Protein AF-A0A8I0AGH3-F1 (afdb_monomer_lite)

Sequence (84 aa):
MKLKKKVFGMLAAVLLMVTAVFIGTQGMGLVHAETLKVSINGTELQDGKYYEFGGSRGSGTMSECAPDSLPEVYIYYDAGVIEV

Secondary structure (DSSP, 8-state):
-HHHHHHHHHHHHHHHHHHHHHHHHT-------TT---EETTEEP-TTEEEEEES-TTS-EEEEE-TTS--SSEEEEETTEEE-

Foldseek 3Di:
DVVVVVVVVVVVVVVVVVVVVVVVVPPVPPVVVVDDFDDDPNRTDDAQWKWDWADDVPNIDIDTDDPVDDDPDMWHHHPNDIHD

Radius of gyration: 25.33 Å; chains: 1; bounding box: 49×33×70 Å

Organism: NCBI:txid2763039

pLDDT: mean 78.74, std 13.45, range [47.75, 94.56]

Structure (mmCIF, N/CA/C/O backbone):
data_AF-A0A8I0AGH3-F1
#
_entry.id   AF-A0A8I0AGH3-F1
#
loop_
_atom_site.group_PDB
_atom_site.id
_atom_site.type_symbol
_atom_site.label_atom_id
_atom_site.label_alt_id
_atom_site.label_comp_id
_atom_site.label_asym_id
_atom_site.label_entity_id
_atom_site.label_seq_id
_atom_site.pdbx_PDB_ins_code
_atom_site.Cartn_x
_atom_site.Cartn_y
_atom_site.Cartn_z
_atom_site.occupancy
_atom_site.B_iso_or_equiv
_atom_site.auth_seq_id
_atom_site.auth_comp_id
_atom_site.auth_asym_id
_atom_site.auth_atom_id
_atom_site.pdbx_PDB_model_num
ATOM 1 N N . MET A 1 1 ? -29.852 -23.563 52.246 1.00 56.84 1 MET A N 1
ATOM 2 C CA . MET A 1 1 ? -30.130 -23.370 50.796 1.00 56.84 1 MET A CA 1
ATOM 3 C C . MET A 1 1 ? -30.423 -21.921 50.385 1.00 56.84 1 MET A C 1
ATOM 5 O O . MET A 1 1 ? -29.863 -21.491 49.384 1.00 56.84 1 MET A O 1
ATOM 9 N N . LYS A 1 2 ? -31.243 -21.147 51.123 1.00 60.53 2 LYS A N 1
ATOM 10 C CA . LYS A 1 2 ? -31.599 -19.750 50.763 1.00 60.53 2 LYS A CA 1
ATOM 11 C C . LYS A 1 2 ? -30.399 -18.794 50.626 1.00 60.53 2 LYS A C 1
ATOM 13 O O . LYS A 1 2 ? -30.368 -18.008 49.686 1.00 60.53 2 LYS A O 1
ATOM 18 N N . LEU A 1 3 ? -29.402 -18.899 51.511 1.00 65.38 3 LEU A N 1
ATOM 19 C CA . LEU A 1 3 ? -28.214 -18.033 51.485 1.00 65.38 3 LEU A CA 1
ATOM 20 C C . LEU A 1 3 ? -27.349 -18.273 50.236 1.00 65.38 3 LEU A C 1
ATOM 22 O O . LEU A 1 3 ? -26.996 -17.325 49.546 1.00 65.38 3 LEU A O 1
ATOM 26 N N . LYS A 1 4 ? -27.111 -19.545 49.877 1.00 62.81 4 LYS A N 1
ATOM 27 C CA . LYS A 1 4 ? -26.355 -19.916 48.669 1.00 62.81 4 LYS A CA 1
ATOM 28 C C . LYS A 1 4 ? -27.017 -19.375 47.392 1.00 62.81 4 LYS A C 1
ATOM 30 O O . LYS A 1 4 ? -26.327 -18.799 46.566 1.00 62.81 4 LYS A O 1
ATOM 35 N N . LYS A 1 5 ? -28.350 -19.468 47.262 1.00 66.62 5 LYS A N 1
ATOM 36 C CA . LYS A 1 5 ? -29.085 -18.910 46.104 1.00 66.62 5 LYS A CA 1
ATOM 37 C C . LYS A 1 5 ? -28.940 -17.387 45.971 1.00 66.62 5 LYS A C 1
ATOM 39 O O . LYS A 1 5 ? -28.773 -16.907 44.857 1.00 66.62 5 LYS A O 1
ATOM 44 N N . LYS A 1 6 ? -28.963 -16.637 47.083 1.00 69.38 6 LYS A N 1
ATOM 45 C CA . LYS A 1 6 ? -28.730 -15.179 47.063 1.00 69.38 6 LYS A CA 1
ATOM 46 C C . LYS A 1 6 ? -27.311 -14.828 46.612 1.00 69.38 6 LYS A C 1
ATOM 48 O O . LYS A 1 6 ? -27.148 -13.925 45.802 1.00 69.38 6 LYS A O 1
ATOM 53 N N . VAL A 1 7 ? -26.311 -15.569 47.093 1.00 75.25 7 VAL A N 1
ATOM 54 C CA . VAL A 1 7 ? -24.901 -15.359 46.724 1.00 75.25 7 VAL A CA 1
ATOM 55 C C . VAL A 1 7 ? -24.669 -15.641 45.237 1.00 75.25 7 VAL A C 1
ATOM 57 O O . VAL A 1 7 ? -24.057 -14.827 44.555 1.00 75.25 7 VAL A O 1
ATOM 60 N N . PHE A 1 8 ? -25.224 -16.734 44.703 1.00 76.94 8 PHE A N 1
ATOM 61 C CA . PHE A 1 8 ? -25.132 -17.036 43.270 1.00 76.94 8 PHE A CA 1
ATOM 62 C C . PHE A 1 8 ? -25.841 -15.996 42.392 1.00 76.94 8 PHE A C 1
ATOM 64 O O . PHE A 1 8 ? -25.307 -15.621 41.354 1.00 76.94 8 PHE A O 1
ATOM 71 N N . GLY A 1 9 ? -27.005 -15.490 42.814 1.00 81.56 9 GLY A N 1
ATOM 72 C CA . GLY A 1 9 ? -27.704 -14.423 42.090 1.00 81.56 9 GLY A CA 1
ATOM 73 C C . GLY A 1 9 ? -26.918 -13.110 42.061 1.00 81.56 9 GLY A C 1
ATOM 74 O O . GLY A 1 9 ? -26.862 -12.447 41.030 1.00 81.56 9 GLY A O 1
ATOM 75 N N . MET A 1 10 ? -26.256 -12.765 43.169 1.00 85.62 10 MET A N 1
ATOM 76 C CA . MET A 1 10 ? -25.404 -11.578 43.243 1.00 85.62 10 MET A CA 1
ATOM 77 C C . MET A 1 10 ? -24.160 -11.721 42.360 1.00 85.62 10 MET A C 1
ATOM 79 O O . MET A 1 10 ? -23.826 -10.796 41.628 1.00 85.62 10 MET A O 1
ATOM 83 N N . LEU A 1 11 ? -23.521 -12.894 42.362 1.00 85.88 11 LEU A N 1
ATOM 84 C CA . LEU A 1 11 ? -22.378 -13.175 41.494 1.00 85.88 11 LEU A CA 1
ATOM 85 C C . LEU A 1 11 ? -22.760 -13.097 40.008 1.00 85.88 11 LEU A C 1
ATOM 87 O O . LEU A 1 11 ? -22.029 -12.503 39.224 1.00 85.88 11 LEU A O 1
ATOM 91 N N . ALA A 1 12 ? -23.922 -13.638 39.632 1.00 84.62 12 ALA A N 1
ATOM 92 C CA . ALA A 1 12 ? -24.427 -13.567 38.263 1.00 84.62 12 ALA A CA 1
ATOM 93 C C . ALA A 1 12 ? -24.698 -12.120 37.818 1.00 84.62 12 ALA A C 1
ATOM 95 O O . ALA A 1 12 ? -24.333 -11.750 36.706 1.00 84.62 12 ALA A O 1
ATOM 96 N N . ALA A 1 13 ? -25.277 -11.287 38.688 1.00 86.25 13 ALA A N 1
ATOM 97 C CA . ALA A 1 13 ? -25.518 -9.875 38.392 1.00 86.25 13 ALA A CA 1
ATOM 98 C C . ALA A 1 13 ? -24.211 -9.083 38.215 1.00 86.25 13 ALA A C 1
ATOM 100 O O . ALA A 1 13 ? -24.103 -8.266 37.303 1.00 86.25 13 ALA A O 1
ATOM 101 N N . VAL A 1 14 ? -23.203 -9.356 39.052 1.00 87.25 14 VAL A N 1
ATOM 102 C CA . VAL A 1 14 ? -21.872 -8.744 38.925 1.00 87.25 14 VAL A CA 1
ATOM 103 C C . VAL A 1 14 ? -21.202 -9.174 37.623 1.00 87.25 14 VAL A C 1
ATOM 105 O O . VAL A 1 14 ? -20.676 -8.329 36.906 1.00 87.25 14 VAL A O 1
ATOM 108 N N . LEU A 1 15 ? -21.266 -10.462 37.278 1.00 86.31 15 LEU A N 1
ATOM 109 C CA . LEU A 1 15 ? -20.690 -10.966 36.033 1.00 86.31 15 LEU A CA 1
ATOM 110 C C . LEU A 1 15 ? -21.346 -10.300 34.815 1.00 86.31 15 LEU A C 1
ATOM 112 O O . LEU A 1 15 ? -20.644 -9.839 33.922 1.00 86.31 15 LEU A O 1
ATOM 116 N N . LEU A 1 16 ? -22.675 -10.166 34.829 1.00 84.62 16 LEU A N 1
ATOM 117 C CA . LEU A 1 16 ? -23.443 -9.531 33.758 1.00 84.62 16 LEU A CA 1
ATOM 118 C C . LEU A 1 16 ? -23.087 -8.045 33.587 1.00 84.62 16 LEU A C 1
ATOM 120 O O . LEU A 1 16 ? -22.935 -7.578 32.461 1.00 84.62 16 LEU A O 1
ATOM 124 N N . MET A 1 17 ? -22.894 -7.318 34.693 1.00 80.94 17 MET A N 1
ATOM 125 C CA . MET A 1 17 ? -22.423 -5.927 34.680 1.00 80.94 17 MET A CA 1
ATOM 126 C C . MET A 1 17 ? -21.019 -5.811 34.080 1.00 80.94 17 MET A C 1
ATOM 128 O O . MET A 1 17 ? -20.790 -4.958 33.228 1.00 80.94 17 MET A O 1
ATOM 132 N N . VAL A 1 18 ? -20.088 -6.685 34.479 1.00 77.50 18 VAL A N 1
ATOM 133 C CA . VAL A 1 18 ? -18.716 -6.691 33.945 1.00 77.50 18 VAL A CA 1
ATOM 134 C C . VAL A 1 18 ? -18.723 -6.992 32.448 1.00 77.50 18 VAL A C 1
ATOM 136 O O . VAL A 1 18 ? -18.038 -6.310 31.695 1.00 77.50 18 VAL A O 1
ATOM 139 N N . THR A 1 19 ? -19.533 -7.951 31.991 1.00 70.50 19 THR A N 1
ATOM 140 C CA . THR A 1 19 ? -19.667 -8.259 30.561 1.00 70.50 19 THR A CA 1
ATOM 141 C C . THR A 1 19 ? -20.275 -7.094 29.780 1.00 70.50 19 THR A C 1
ATOM 143 O O . THR A 1 19 ? -19.762 -6.753 28.721 1.00 70.50 19 THR A O 1
ATOM 146 N N . ALA A 1 20 ? -21.319 -6.442 30.302 1.00 72.00 20 ALA A N 1
ATOM 147 C CA . ALA A 1 20 ? -21.944 -5.292 29.647 1.00 72.00 20 ALA A CA 1
ATOM 148 C C . ALA A 1 20 ? -20.995 -4.087 29.551 1.00 72.00 20 ALA A C 1
ATOM 150 O O . ALA A 1 20 ? -20.923 -3.449 28.503 1.00 72.00 20 ALA A O 1
ATOM 151 N N . VAL A 1 21 ? -20.227 -3.811 30.612 1.00 70.69 21 VAL A N 1
ATOM 152 C CA . VAL A 1 21 ? -19.183 -2.778 30.593 1.00 70.69 21 VAL A CA 1
ATOM 153 C C . VAL A 1 21 ? -18.104 -3.152 29.589 1.00 70.69 21 VAL A C 1
ATOM 155 O O . VAL A 1 21 ? -17.760 -2.322 28.764 1.00 70.69 21 VAL A O 1
ATOM 158 N N . PHE A 1 22 ? -17.626 -4.397 29.589 1.00 64.75 22 PHE A N 1
ATOM 159 C CA . PHE A 1 22 ? -16.570 -4.829 28.677 1.00 64.75 22 PHE A CA 1
ATOM 160 C C . PHE A 1 22 ? -17.006 -4.731 27.210 1.00 64.75 22 PHE A C 1
ATOM 162 O O . PHE A 1 22 ? -16.265 -4.173 26.411 1.00 64.75 22 PHE A O 1
ATOM 169 N N . ILE A 1 23 ? -18.223 -5.168 26.863 1.00 63.72 23 ILE A N 1
ATOM 170 C CA . ILE A 1 23 ? -18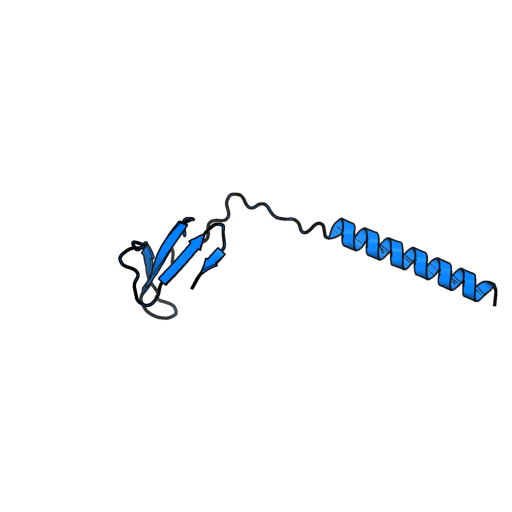.787 -5.026 25.507 1.00 63.72 23 ILE A CA 1
ATOM 171 C C . ILE A 1 23 ? -18.994 -3.545 25.148 1.00 63.72 23 ILE A C 1
ATOM 173 O O . ILE A 1 23 ? -18.668 -3.140 24.038 1.00 63.72 23 ILE A O 1
ATOM 177 N N . GLY A 1 24 ? -19.478 -2.720 26.084 1.00 60.06 24 GLY A N 1
ATOM 178 C CA . GLY A 1 24 ? -19.672 -1.283 25.866 1.00 60.06 24 GLY A CA 1
ATOM 179 C C . GLY A 1 24 ? -18.366 -0.492 25.721 1.00 60.06 24 GLY A C 1
ATOM 180 O O . GLY A 1 24 ? -18.311 0.468 24.960 1.00 60.06 24 GLY A O 1
ATOM 181 N N . THR A 1 25 ? -17.300 -0.902 26.416 1.00 58.22 25 THR A N 1
ATOM 182 C CA . THR A 1 25 ? -15.957 -0.297 26.327 1.00 58.22 25 THR A CA 1
ATOM 183 C C . THR A 1 25 ? -15.115 -0.876 25.196 1.00 58.22 25 THR A C 1
ATOM 185 O O . THR A 1 25 ? -14.176 -0.230 24.750 1.00 58.22 25 THR A O 1
ATOM 188 N N . GLN A 1 26 ? -15.465 -2.069 24.708 1.00 51.69 26 GLN A N 1
ATOM 189 C CA . GLN A 1 26 ? -14.982 -2.627 23.446 1.00 51.69 26 GLN A CA 1
ATOM 190 C C . GLN A 1 26 ? -15.830 -2.159 22.264 1.00 51.69 26 GLN A C 1
ATOM 192 O O . GLN A 1 26 ? -15.946 -2.848 21.251 1.00 51.69 26 GLN A O 1
ATOM 197 N N . GLY A 1 27 ? -16.343 -0.929 22.333 1.00 50.78 27 GLY A N 1
ATOM 198 C CA . GLY A 1 27 ? -16.300 -0.100 21.144 1.00 50.78 27 GLY A CA 1
ATOM 199 C C . GLY A 1 27 ? -14.837 -0.052 20.733 1.00 50.78 27 GLY A C 1
ATOM 200 O O . GLY A 1 27 ? -14.082 0.766 21.248 1.00 50.78 27 GLY A O 1
ATOM 201 N N . MET A 1 28 ? -14.421 -1.011 19.895 1.00 50.25 28 MET A N 1
ATOM 202 C CA . MET A 1 28 ? -13.190 -0.936 19.134 1.00 50.25 28 MET A CA 1
ATOM 203 C C . MET A 1 28 ? -13.157 0.502 18.665 1.00 50.25 28 MET A C 1
ATOM 205 O O . MET A 1 28 ? -14.058 0.922 17.935 1.00 50.25 28 MET A O 1
ATOM 209 N N . GLY A 1 29 ? -12.214 1.284 19.187 1.00 48.34 29 GLY A N 1
ATOM 210 C CA . GLY A 1 29 ? -11.923 2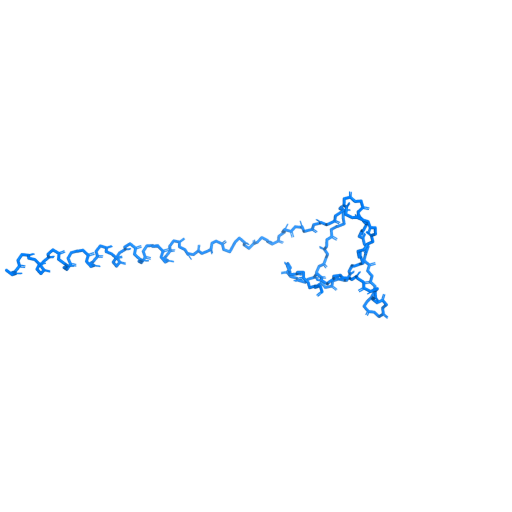.567 18.600 1.00 48.34 29 GLY A CA 1
ATOM 211 C C . GLY A 1 29 ? -11.505 2.218 17.189 1.00 48.34 29 GLY A C 1
ATOM 212 O O . GLY A 1 29 ? -10.350 1.869 16.963 1.00 48.34 29 GLY A O 1
ATOM 213 N N . LEU A 1 30 ? -12.465 2.207 16.264 1.00 47.75 30 LEU A N 1
ATOM 214 C CA . LEU A 1 30 ? -12.213 2.409 14.863 1.00 47.75 30 LEU A CA 1
ATOM 215 C C . LEU A 1 30 ? -11.574 3.780 14.876 1.00 47.75 30 LEU A C 1
ATOM 217 O O . LEU A 1 30 ? -12.252 4.805 14.903 1.00 47.75 30 LEU A O 1
ATOM 221 N N . VAL A 1 31 ? -10.251 3.783 15.013 1.00 51.53 31 VAL A N 1
ATOM 222 C CA . VAL A 1 31 ? -9.453 4.937 14.679 1.00 51.53 31 VAL A CA 1
ATOM 223 C C . VAL A 1 31 ? -9.729 5.058 13.197 1.00 51.53 31 VAL A C 1
ATOM 225 O O . VAL A 1 31 ? -9.163 4.327 12.387 1.00 51.53 31 VAL A O 1
ATOM 228 N N . HIS A 1 32 ? -10.730 5.874 12.869 1.00 49.81 32 HIS A N 1
ATOM 229 C CA . HIS A 1 32 ? -11.009 6.284 11.514 1.00 49.81 32 HIS A CA 1
ATOM 230 C C . HIS A 1 32 ? -9.828 7.172 11.163 1.00 49.81 32 HIS A C 1
ATOM 232 O O . HIS A 1 32 ? -9.800 8.372 11.415 1.00 49.81 32 HIS A O 1
ATOM 238 N N . ALA A 1 33 ? -8.742 6.507 10.795 1.00 54.50 33 ALA A N 1
ATOM 239 C CA . ALA A 1 33 ? -7.481 7.132 10.534 1.00 54.50 33 ALA A CA 1
ATOM 240 C C . ALA A 1 33 ? -7.563 7.584 9.084 1.00 54.50 33 ALA A C 1
ATOM 242 O O . ALA A 1 33 ? -6.988 6.969 8.193 1.00 54.50 33 ALA A O 1
ATOM 243 N N . GLU A 1 34 ? -8.323 8.659 8.871 1.00 55.34 34 GLU A N 1
ATOM 244 C CA . GLU A 1 34 ? -8.591 9.307 7.580 1.00 55.34 34 GLU A CA 1
ATOM 245 C C . GLU A 1 34 ? -7.300 9.711 6.834 1.00 55.34 34 GLU A C 1
ATOM 247 O O . GLU A 1 34 ? -7.345 10.305 5.763 1.00 55.34 34 GLU A O 1
ATOM 252 N N . THR A 1 35 ? -6.119 9.465 7.411 1.00 63.44 35 THR A N 1
ATOM 253 C CA . THR A 1 35 ? -4.831 9.928 6.894 1.00 63.44 35 THR A CA 1
ATOM 254 C C . THR A 1 35 ? -3.654 9.022 7.282 1.00 63.44 35 THR A C 1
ATOM 256 O O . THR A 1 35 ? -2.523 9.498 7.400 1.00 63.44 35 THR A O 1
ATOM 259 N N . LEU A 1 36 ? -3.869 7.718 7.512 1.00 71.31 36 LEU A N 1
ATOM 260 C CA . LEU A 1 36 ? -2.728 6.799 7.611 1.00 71.31 36 LEU A CA 1
ATOM 261 C C . LEU A 1 36 ? -2.100 6.618 6.230 1.00 71.31 36 LEU A C 1
ATOM 263 O O . LEU A 1 36 ? -2.669 5.990 5.346 1.00 71.31 36 LEU A O 1
ATOM 267 N N . LYS A 1 37 ? -0.900 7.171 6.068 1.00 80.44 37 LYS A N 1
ATOM 268 C CA . LYS A 1 37 ? -0.058 6.949 4.896 1.00 80.44 37 LYS A CA 1
ATOM 269 C C . LYS A 1 37 ? 0.755 5.683 5.111 1.00 80.44 37 LYS A C 1
ATOM 271 O O . LYS A 1 37 ? 1.579 5.620 6.026 1.00 80.44 37 LYS A O 1
ATOM 276 N N . VAL A 1 38 ? 0.534 4.683 4.268 1.00 84.94 38 VAL A N 1
ATOM 277 C CA . VAL A 1 38 ? 1.364 3.478 4.228 1.00 84.94 38 VAL A CA 1
ATOM 278 C C . VAL A 1 38 ? 2.498 3.729 3.245 1.00 84.94 38 VAL A C 1
ATOM 280 O O . VAL A 1 38 ? 2.263 4.186 2.132 1.00 84.94 38 VAL A O 1
ATOM 283 N N . SER A 1 39 ? 3.737 3.446 3.647 1.00 87.44 39 SER A N 1
ATOM 284 C CA . SER A 1 39 ? 4.866 3.445 2.718 1.00 87.44 39 SER A CA 1
ATOM 285 C C . SER A 1 39 ? 5.708 2.188 2.870 1.00 87.44 39 SER A C 1
ATOM 287 O O . SER A 1 39 ? 5.919 1.695 3.979 1.00 87.44 39 SER A O 1
ATOM 289 N N . ILE A 1 40 ? 6.192 1.669 1.744 1.00 86.00 40 ILE A N 1
ATOM 290 C CA . ILE A 1 40 ? 7.079 0.508 1.676 1.00 86.00 40 ILE A CA 1
ATOM 291 C C . ILE A 1 40 ? 8.329 0.928 0.909 1.00 86.00 40 ILE A C 1
ATOM 293 O O . ILE A 1 40 ? 8.241 1.502 -0.174 1.00 86.00 40 ILE A O 1
ATOM 297 N N . ASN A 1 41 ? 9.505 0.680 1.493 1.00 86.50 41 ASN A N 1
ATOM 298 C CA . ASN A 1 41 ? 10.801 1.080 0.928 1.00 86.50 41 ASN A CA 1
ATOM 2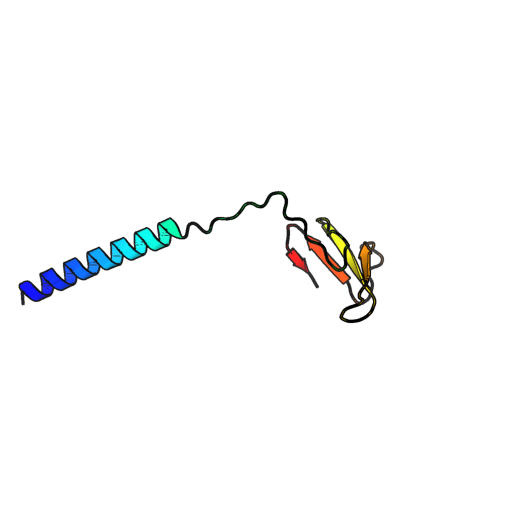99 C C . ASN A 1 41 ? 10.846 2.563 0.489 1.00 86.50 41 ASN A C 1
ATOM 301 O O . ASN A 1 41 ? 11.431 2.901 -0.536 1.00 86.50 41 ASN A O 1
ATOM 305 N N . GLY A 1 42 ? 10.192 3.451 1.248 1.00 86.75 42 GLY A N 1
ATOM 306 C CA . GLY A 1 42 ? 10.124 4.889 0.954 1.00 86.75 42 GLY A CA 1
ATOM 307 C C . GLY A 1 42 ? 9.094 5.299 -0.106 1.00 86.75 42 GLY A C 1
ATOM 308 O O . GLY A 1 42 ? 8.949 6.490 -0.360 1.00 86.75 42 GLY A O 1
ATOM 309 N N . THR A 1 43 ? 8.358 4.352 -0.693 1.00 88.56 43 THR A N 1
ATOM 310 C CA . THR A 1 43 ? 7.264 4.632 -1.634 1.00 88.56 43 THR A CA 1
ATOM 311 C C . THR A 1 43 ? 5.937 4.653 -0.890 1.00 88.56 43 THR A C 1
ATOM 313 O O . THR A 1 43 ? 5.564 3.649 -0.288 1.00 88.56 43 THR A O 1
ATOM 316 N N . GLU A 1 44 ? 5.239 5.789 -0.906 1.00 90.88 44 GLU A N 1
ATOM 317 C CA . GLU A 1 44 ? 3.880 5.910 -0.363 1.00 90.88 44 GLU A CA 1
ATOM 318 C C . GLU A 1 44 ? 2.882 5.190 -1.281 1.00 90.88 44 GLU A C 1
ATOM 320 O O . GLU A 1 44 ? 2.879 5.410 -2.494 1.00 90.88 44 GLU A O 1
ATOM 325 N N . LEU A 1 45 ? 2.057 4.319 -0.698 1.00 90.25 45 LEU A N 1
ATOM 326 C CA . LEU A 1 45 ? 1.038 3.567 -1.418 1.00 90.25 45 LEU A CA 1
ATOM 327 C C . LEU A 1 45 ? -0.232 4.406 -1.548 1.00 90.25 45 LEU A C 1
ATOM 329 O O . LEU A 1 45 ? -0.695 5.006 -0.577 1.00 90.25 45 LEU A O 1
ATOM 333 N N . GLN A 1 46 ? -0.786 4.433 -2.754 1.00 91.06 46 GLN A N 1
ATOM 334 C CA . GLN A 1 46 ? -2.031 5.117 -3.080 1.00 91.06 46 GLN A CA 1
ATOM 335 C C . GLN A 1 46 ? -3.125 4.091 -3.351 1.00 91.06 46 GLN A C 1
ATOM 337 O O . GLN A 1 46 ? -2.871 3.072 -3.993 1.00 91.06 46 GLN A O 1
ATOM 342 N N . ASP A 1 47 ? -4.332 4.372 -2.866 1.00 90.31 47 ASP A N 1
ATOM 343 C CA . ASP A 1 47 ? -5.490 3.505 -3.078 1.00 90.31 47 ASP A CA 1
ATOM 344 C C . ASP A 1 47 ? -5.764 3.304 -4.577 1.00 90.31 47 ASP A C 1
ATOM 346 O O . ASP A 1 47 ? -5.682 4.237 -5.385 1.00 90.31 47 ASP A O 1
ATOM 350 N N . GLY A 1 48 ? -6.101 2.072 -4.949 1.00 91.81 48 GLY A N 1
ATOM 351 C CA .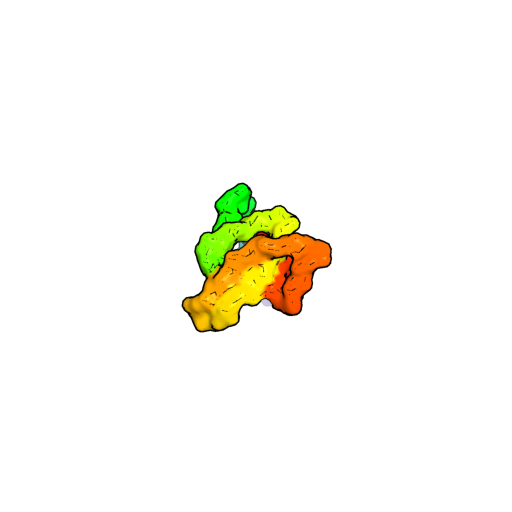 GLY A 1 48 ? -6.401 1.682 -6.320 1.00 91.81 48 GLY A CA 1
ATOM 352 C C . GLY A 1 48 ? -5.174 1.523 -7.218 1.00 91.81 48 GLY A C 1
ATOM 353 O O . GLY A 1 48 ? -5.319 1.538 -8.444 1.00 91.81 48 GLY A O 1
ATOM 354 N N . LYS A 1 49 ? -3.966 1.403 -6.650 1.00 94.44 49 LYS A N 1
ATOM 355 C CA . LYS A 1 49 ? -2.713 1.308 -7.415 1.00 94.44 49 LYS A CA 1
ATOM 356 C C . LYS A 1 49 ? -2.021 -0.039 -7.265 1.00 94.44 49 LYS A C 1
ATOM 358 O O . LYS A 1 49 ? -2.066 -0.677 -6.213 1.00 94.44 49 LYS A O 1
ATOM 363 N N . TYR A 1 50 ? -1.340 -0.430 -8.341 1.00 94.56 50 TYR A N 1
ATOM 364 C CA . TYR A 1 50 ? -0.479 -1.603 -8.394 1.00 94.56 50 TYR A CA 1
ATOM 365 C C . TYR A 1 50 ? 0.974 -1.184 -8.236 1.00 94.56 50 TYR A C 1
ATOM 367 O O . TYR A 1 50 ? 1.390 -0.145 -8.753 1.00 94.56 50 TYR A O 1
ATOM 375 N N . TYR A 1 51 ? 1.747 -2.006 -7.539 1.00 93.19 51 TYR A N 1
ATOM 376 C CA . TYR A 1 51 ? 3.159 -1.758 -7.307 1.00 93.19 51 TYR A CA 1
ATOM 377 C C . TYR A 1 51 ? 3.977 -3.019 -7.536 1.00 93.19 51 TYR A C 1
ATOM 379 O O . TYR A 1 51 ? 3.650 -4.085 -7.022 1.00 93.19 51 TYR A O 1
ATOM 387 N N . GLU A 1 52 ? 5.077 -2.877 -8.261 1.00 92.00 52 GLU A N 1
ATOM 388 C CA . GLU A 1 52 ? 6.086 -3.914 -8.430 1.00 92.00 52 GLU A CA 1
ATOM 389 C C . GLU A 1 52 ? 7.029 -3.945 -7.228 1.00 92.00 52 GLU A C 1
ATOM 391 O O . GLU A 1 52 ? 7.502 -2.897 -6.766 1.00 92.00 52 GLU A O 1
ATOM 396 N N . PHE A 1 53 ? 7.351 -5.156 -6.764 1.00 87.69 53 PHE A N 1
ATOM 397 C CA . PHE A 1 53 ? 8.420 -5.354 -5.794 1.00 87.69 53 PHE A CA 1
ATOM 398 C C . PHE A 1 53 ? 9.706 -5.782 -6.502 1.00 87.69 53 PHE A C 1
ATOM 400 O O . PHE A 1 53 ? 9.809 -6.888 -7.027 1.00 87.69 53 PHE A O 1
ATOM 407 N N . GLY A 1 54 ? 10.711 -4.911 -6.476 1.00 83.06 54 GLY A N 1
ATOM 408 C CA . GLY A 1 54 ? 12.034 -5.182 -7.030 1.00 83.06 54 GLY A CA 1
ATOM 409 C C . GLY A 1 54 ? 13.088 -5.417 -5.949 1.00 83.06 54 GLY A C 1
ATOM 410 O O . GLY A 1 54 ? 12.963 -4.968 -4.810 1.00 83.06 54 GLY A O 1
ATOM 411 N N . GLY A 1 55 ? 14.185 -6.078 -6.317 1.00 79.00 55 GLY A N 1
ATOM 412 C CA . GLY A 1 55 ? 15.372 -6.202 -5.467 1.00 79.00 55 GLY A CA 1
ATOM 413 C C . GLY A 1 55 ? 15.309 -7.331 -4.430 1.00 79.00 55 GLY A C 1
ATOM 414 O O . GLY A 1 55 ? 14.649 -8.347 -4.615 1.00 79.00 55 GLY A O 1
ATOM 415 N N . SER A 1 56 ? 16.086 -7.194 -3.353 1.00 77.62 56 SER A N 1
ATOM 416 C CA . SER A 1 56 ? 16.283 -8.229 -2.325 1.00 77.62 56 SER A CA 1
ATOM 417 C C . SER A 1 56 ? 15.789 -7.776 -0.950 1.00 77.62 56 SER A C 1
ATOM 419 O O . SER A 1 56 ? 15.608 -6.586 -0.693 1.00 77.62 56 SER A O 1
ATOM 421 N N . ARG A 1 57 ? 15.598 -8.726 -0.022 1.00 73.50 57 ARG A N 1
ATOM 422 C CA . ARG A 1 57 ? 15.253 -8.423 1.379 1.00 73.50 57 ARG A CA 1
ATOM 423 C C . ARG A 1 57 ? 16.247 -7.421 1.982 1.00 73.50 57 ARG A C 1
ATOM 425 O O . ARG A 1 57 ? 17.437 -7.701 2.050 1.00 73.50 57 ARG A O 1
ATOM 432 N N . GLY A 1 58 ? 15.736 -6.281 2.447 1.00 73.75 58 GLY A N 1
ATOM 433 C CA . GLY A 1 58 ? 16.526 -5.209 3.067 1.00 73.75 58 GLY A CA 1
ATOM 434 C C . GLY A 1 58 ? 17.065 -4.148 2.100 1.00 73.75 58 GLY A C 1
ATOM 435 O O . GLY A 1 58 ? 17.557 -3.125 2.563 1.00 73.75 58 GLY A O 1
ATOM 436 N N . SER A 1 59 ? 16.942 -4.348 0.784 1.00 80.44 59 SER A N 1
ATOM 437 C CA . SER A 1 59 ? 17.348 -3.381 -0.250 1.00 80.44 59 SER A CA 1
ATOM 438 C C . SER A 1 59 ? 16.322 -3.281 -1.386 1.00 80.44 59 SER A C 1
ATOM 440 O O . SER A 1 59 ? 16.680 -2.991 -2.528 1.00 80.44 59 SER A O 1
ATOM 442 N N . GLY A 1 60 ? 15.070 -3.641 -1.097 1.00 82.06 60 GLY A N 1
ATOM 443 C CA . GLY A 1 60 ? 14.015 -3.710 -2.096 1.00 82.06 60 GLY A CA 1
ATOM 444 C C . GLY A 1 60 ? 13.662 -2.325 -2.623 1.00 82.06 60 GLY A C 1
ATOM 445 O O . GLY A 1 60 ? 13.736 -1.333 -1.899 1.00 82.06 60 GLY A O 1
ATOM 446 N N . THR A 1 61 ? 13.258 -2.270 -3.882 1.00 85.62 61 THR A N 1
ATOM 447 C CA . THR A 1 61 ? 12.683 -1.080 -4.507 1.00 85.62 61 THR A CA 1
ATOM 448 C C . THR A 1 61 ? 11.204 -1.314 -4.734 1.00 85.62 61 THR A C 1
ATOM 450 O O . THR A 1 61 ? 10.769 -2.447 -4.930 1.00 85.62 61 THR A O 1
ATOM 453 N N . MET A 1 62 ? 10.431 -0.238 -4.704 1.00 89.25 62 MET A N 1
ATOM 454 C CA . MET A 1 62 ? 9.008 -0.285 -4.993 1.00 89.25 62 MET A CA 1
ATOM 455 C C . MET A 1 62 ? 8.682 0.768 -6.036 1.00 89.25 62 MET A C 1
ATOM 457 O O . MET A 1 62 ? 9.247 1.862 -6.016 1.00 89.25 62 MET A O 1
ATOM 461 N N . SER A 1 63 ? 7.840 0.423 -7.000 1.00 90.25 63 SER A N 1
ATOM 462 C CA . SER A 1 63 ? 7.476 1.326 -8.091 1.00 90.25 63 SER A CA 1
ATOM 463 C C . SER A 1 63 ? 6.055 1.036 -8.543 1.00 90.25 63 SER A C 1
ATOM 465 O O . SER A 1 63 ? 5.661 -0.124 -8.604 1.00 90.25 63 SER A O 1
ATOM 467 N N . GLU A 1 64 ? 5.275 2.084 -8.809 1.00 93.50 64 GLU A N 1
ATOM 468 C CA . GLU A 1 64 ? 3.923 1.939 -9.362 1.00 93.50 64 GLU A CA 1
ATOM 469 C C . GLU A 1 64 ? 4.006 1.298 -10.754 1.00 93.50 64 GLU A C 1
ATOM 471 O O . GLU A 1 64 ? 4.876 1.653 -11.553 1.00 93.50 64 GLU A O 1
ATOM 476 N N . CYS A 1 65 ? 3.103 0.365 -11.046 1.00 92.31 65 CYS A N 1
ATOM 477 C CA . CYS A 1 65 ? 3.004 -0.298 -12.341 1.00 92.31 65 CYS A CA 1
ATOM 478 C C . CYS A 1 65 ? 1.569 -0.257 -12.881 1.00 92.31 65 CYS A C 1
ATOM 480 O O . CYS A 1 65 ? 0.600 -0.021 -12.156 1.00 92.31 65 CYS A O 1
ATOM 482 N N . ALA A 1 66 ? 1.438 -0.433 -14.195 1.00 92.75 66 ALA A N 1
ATOM 483 C CA . ALA A 1 66 ? 0.152 -0.368 -14.870 1.00 92.75 66 ALA A CA 1
ATOM 484 C C . ALA A 1 66 ? -0.582 -1.725 -14.794 1.00 92.75 66 ALA A C 1
ATOM 486 O O . ALA A 1 66 ? 0.060 -2.774 -14.893 1.00 92.75 66 ALA A O 1
ATOM 487 N N . PRO A 1 67 ? -1.921 -1.731 -14.651 1.00 91.25 67 PRO A N 1
ATOM 488 C CA . PRO A 1 67 ? -2.706 -2.961 -14.505 1.00 91.25 67 PRO A CA 1
ATOM 489 C C . PRO A 1 67 ? -2.702 -3.852 -15.756 1.00 91.25 67 PRO A C 1
ATOM 491 O O . PRO A 1 67 ? -2.992 -5.040 -15.672 1.00 91.25 67 PRO A O 1
ATOM 494 N N . ASP A 1 68 ? -2.387 -3.293 -16.923 1.00 92.69 68 ASP A N 1
ATOM 495 C CA . ASP A 1 68 ? -2.264 -4.001 -18.199 1.00 92.69 68 ASP A CA 1
ATOM 496 C C . ASP A 1 68 ? -0.872 -4.615 -18.422 1.00 92.69 68 ASP A C 1
ATOM 498 O O . ASP A 1 68 ? -0.676 -5.360 -19.382 1.00 92.69 68 ASP A O 1
ATOM 502 N N . SER A 1 69 ? 0.084 -4.341 -17.531 1.00 88.00 69 SER A N 1
ATOM 503 C CA . SER A 1 69 ? 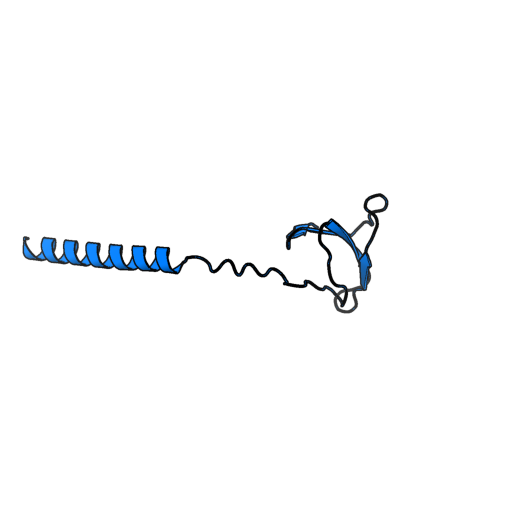1.466 -4.811 -17.633 1.00 88.00 69 SER A CA 1
ATOM 504 C C . SER A 1 69 ? 2.018 -5.228 -16.267 1.00 88.00 69 SER A C 1
ATOM 506 O O . SER A 1 69 ? 3.118 -4.825 -15.880 1.00 88.00 69 SER A O 1
ATOM 508 N N . LEU A 1 70 ? 1.241 -6.031 -15.532 1.00 89.88 70 LEU A N 1
ATOM 509 C CA . LEU A 1 70 ? 1.620 -6.498 -14.202 1.00 89.88 70 LEU A CA 1
ATOM 510 C C . LEU A 1 70 ? 2.845 -7.434 -14.260 1.00 89.88 70 LEU A C 1
ATOM 512 O O . LEU A 1 70 ? 2.862 -8.371 -15.064 1.00 89.88 70 LEU A O 1
ATOM 516 N N . PRO A 1 71 ? 3.866 -7.197 -13.419 1.00 87.62 71 PRO A N 1
ATOM 517 C CA . PRO A 1 71 ? 5.032 -8.069 -13.303 1.00 87.62 71 PRO A CA 1
ATOM 518 C C . PRO A 1 71 ? 4.676 -9.381 -12.587 1.00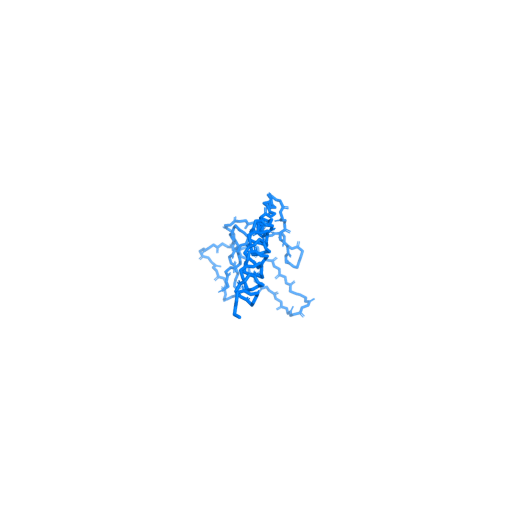 87.62 71 PRO A C 1
ATOM 520 O O . PRO A 1 71 ? 3.575 -9.547 -12.075 1.00 87.62 71 PRO A O 1
ATOM 523 N N . GLU A 1 72 ? 5.623 -10.320 -12.512 1.00 86.88 72 GLU A N 1
ATOM 524 C CA . GLU A 1 72 ? 5.415 -11.610 -11.828 1.00 86.88 72 GLU A CA 1
ATOM 525 C C . GLU A 1 72 ? 5.135 -11.447 -10.324 1.00 86.88 72 GLU A C 1
ATOM 527 O O . GLU A 1 72 ? 4.399 -12.238 -9.739 1.00 86.88 72 GLU A O 1
ATOM 532 N N . VAL A 1 73 ? 5.701 -10.407 -9.703 1.00 87.31 73 VAL A N 1
ATOM 533 C CA . VAL A 1 73 ? 5.517 -10.090 -8.283 1.00 87.31 73 VAL A CA 1
ATOM 534 C C . VAL A 1 73 ? 5.039 -8.649 -8.152 1.00 87.31 73 VAL A C 1
ATOM 536 O O . VAL A 1 73 ? 5.812 -7.702 -8.319 1.00 87.31 73 VAL A O 1
ATOM 539 N N . TYR A 1 74 ? 3.762 -8.487 -7.826 1.00 91.06 74 TYR A N 1
ATOM 540 C CA . TYR A 1 74 ? 3.139 -7.192 -7.583 1.00 91.06 74 TYR A CA 1
ATOM 541 C C . TYR A 1 74 ? 2.300 -7.223 -6.310 1.00 91.06 74 TYR A C 1
ATOM 543 O O . TYR A 1 74 ? 1.995 -8.285 -5.776 1.00 91.06 74 TYR A O 1
ATOM 551 N N . ILE A 1 75 ? 1.925 -6.041 -5.834 1.00 91.50 75 ILE A N 1
ATOM 552 C CA . ILE A 1 75 ? 0.830 -5.882 -4.883 1.00 91.50 75 ILE A CA 1
ATOM 553 C C . ILE A 1 75 ? -0.197 -4.903 -5.434 1.00 91.50 75 ILE A C 1
ATOM 555 O O . ILE A 1 75 ? 0.148 -4.008 -6.209 1.00 91.50 75 ILE A O 1
ATOM 559 N N . TYR A 1 76 ? -1.436 -5.038 -4.987 1.00 92.19 76 TYR A N 1
ATOM 560 C CA . TYR A 1 76 ? -2.480 -4.037 -5.158 1.00 92.19 76 TYR A CA 1
ATOM 561 C C . TYR A 1 76 ? -2.831 -3.450 -3.790 1.00 92.19 76 TYR A C 1
ATOM 563 O O . TYR A 1 76 ? -2.980 -4.190 -2.816 1.00 92.19 76 TYR A O 1
ATOM 571 N N . TYR A 1 77 ? -2.899 -2.122 -3.699 1.00 90.69 77 TYR A N 1
ATOM 572 C CA . TYR A 1 77 ? -3.261 -1.425 -2.466 1.00 90.69 77 TYR A CA 1
ATOM 573 C C . TYR A 1 77 ? -4.596 -0.710 -2.643 1.00 90.69 77 TYR A C 1
ATOM 575 O O . TYR A 1 77 ? -4.733 0.122 -3.538 1.00 90.69 77 TYR A O 1
ATOM 583 N N . ASP A 1 78 ? -5.567 -1.024 -1.790 1.00 88.56 78 ASP A N 1
ATOM 584 C CA . ASP A 1 78 ? -6.898 -0.418 -1.819 1.00 88.56 78 ASP A CA 1
ATOM 585 C C . ASP A 1 78 ? -7.483 -0.295 -0.416 1.00 88.56 78 ASP A C 1
ATOM 587 O O . ASP A 1 78 ? -7.556 -1.272 0.330 1.00 88.56 78 ASP A O 1
ATOM 591 N N . ALA A 1 79 ? -7.890 0.918 -0.048 1.00 84.56 79 ALA A N 1
ATOM 592 C CA . ALA A 1 79 ? -8.548 1.237 1.215 1.00 84.56 79 ALA A CA 1
ATOM 593 C C . ALA A 1 79 ? -7.832 0.664 2.458 1.00 84.56 79 ALA A C 1
ATOM 595 O O . ALA A 1 79 ? -8.469 0.197 3.408 1.00 84.56 79 ALA A O 1
ATOM 596 N N . GLY A 1 80 ? -6.494 0.681 2.464 1.00 80.19 80 GLY A N 1
ATOM 597 C CA . GLY A 1 80 ? -5.690 0.133 3.564 1.00 80.19 80 GLY A CA 1
ATOM 598 C C . GLY A 1 80 ? -5.471 -1.383 3.532 1.00 80.19 80 GLY A C 1
ATOM 599 O O . GLY A 1 80 ? -4.882 -1.928 4.468 1.00 80.19 80 GLY A O 1
ATOM 600 N N . VAL A 1 81 ? -5.912 -2.070 2.478 1.00 82.25 81 VAL A N 1
ATOM 601 C CA . VAL A 1 81 ? -5.713 -3.505 2.255 1.00 82.25 81 VAL A CA 1
ATOM 602 C C . VAL A 1 81 ? -4.606 -3.712 1.224 1.00 82.25 81 VAL A C 1
ATOM 604 O O . VAL A 1 81 ? -4.548 -3.015 0.216 1.00 82.25 81 VAL A O 1
ATOM 607 N N . ILE A 1 82 ? -3.713 -4.668 1.494 1.00 87.56 82 ILE A N 1
ATOM 608 C CA . ILE A 1 82 ? -2.687 -5.126 0.550 1.00 87.56 82 ILE A CA 1
ATOM 609 C C . ILE A 1 82 ? -3.104 -6.500 0.028 1.00 87.56 82 ILE A C 1
ATOM 611 O O . ILE A 1 82 ? -3.204 -7.450 0.808 1.00 87.56 82 ILE A O 1
ATOM 615 N N . GLU A 1 83 ? -3.303 -6.597 -1.281 1.00 85.19 83 GLU A N 1
ATOM 616 C CA . GLU A 1 83 ? -3.512 -7.847 -2.009 1.00 85.19 83 GLU A CA 1
ATOM 617 C C . GLU A 1 83 ? -2.203 -8.255 -2.700 1.00 85.19 83 GLU A C 1
ATOM 619 O O . GLU A 1 83 ? -1.510 -7.403 -3.264 1.00 85.19 83 GLU A O 1
ATOM 624 N N . VAL A 1 84 ? -1.848 -9.542 -2.611 1.00 78.06 84 VAL A N 1
ATOM 625 C CA . VAL A 1 84 ? -0.583 -10.129 -3.097 1.00 78.06 84 VAL A CA 1
ATOM 626 C C . VAL A 1 84 ? -0.880 -11.343 -3.961 1.00 78.06 84 VAL A C 1
ATOM 628 O O . VAL A 1 84 ? -1.779 -12.118 -3.558 1.00 78.06 84 VAL A O 1
#